Protein AF-X1TKA9-F1 (afdb_monomer)

Secondary structure (DSSP, 8-state):
---HHHHHHHHHHHS-TTS--EEE-SSSS-HHHHHHHHHHHHTT---EEEE---GGGT---HHHHHHHHHHHHHTT-TT-EEEEESS--HHHHHHHHHTT---SEEE--HHHHTPPPP-----------

Radius of gyration: 19.84 Å; Cα contacts (8 Å, |Δi|>4): 175; chains: 1; bounding box: 39×43×71 Å

Structure (mmCIF, N/CA/C/O backbone):
data_AF-X1TKA9-F1
#
_entry.id   AF-X1TKA9-F1
#
loop_
_atom_site.group_PDB
_atom_site.id
_atom_site.type_symbol
_atom_site.label_atom_id
_atom_site.label_alt_id
_atom_site.label_comp_id
_atom_site.label_asym_id
_atom_site.label_entity_id
_atom_site.label_seq_id
_atom_site.pdbx_PDB_ins_code
_atom_site.Cartn_x
_atom_site.Cartn_y
_atom_site.Cartn_z
_atom_site.occupancy
_atom_site.B_iso_or_equiv
_atom_site.auth_seq_id
_atom_site.auth_comp_id
_atom_site.auth_asym_id
_atom_site.auth_atom_id
_atom_site.pdbx_PDB_model_num
ATOM 1 N N . MET A 1 1 ? -10.341 21.347 7.883 1.00 65.94 1 MET A N 1
ATOM 2 C CA . MET A 1 1 ? -8.952 20.931 7.596 1.00 65.94 1 MET A CA 1
ATOM 3 C C . MET A 1 1 ? -8.966 19.803 6.572 1.00 65.94 1 MET A C 1
ATOM 5 O O . MET A 1 1 ? -10.005 19.159 6.428 1.00 65.94 1 MET A O 1
ATOM 9 N N . ALA A 1 2 ? -7.894 19.650 5.793 1.00 83.56 2 ALA A N 1
ATOM 10 C CA . ALA A 1 2 ? -7.721 18.510 4.892 1.00 83.56 2 ALA A CA 1
ATOM 11 C C . ALA A 1 2 ? -7.373 17.258 5.714 1.00 83.56 2 ALA A C 1
ATOM 13 O O . ALA A 1 2 ? -6.767 17.386 6.773 1.00 83.56 2 ALA A O 1
ATOM 14 N N . SER A 1 3 ? -7.808 16.085 5.257 1.00 94.62 3 SER A N 1
ATOM 15 C CA . SER A 1 3 ? -7.440 14.792 5.841 1.00 94.62 3 SER A CA 1
ATOM 16 C C . SER A 1 3 ? -7.618 13.691 4.804 1.00 94.62 3 SER A C 1
ATOM 18 O O . SER A 1 3 ? -8.462 13.821 3.905 1.00 94.62 3 SER A O 1
ATOM 20 N N . THR A 1 4 ? -6.885 12.592 4.962 1.00 96.88 4 THR A N 1
ATOM 21 C CA . THR A 1 4 ? -7.034 11.409 4.109 1.00 96.88 4 THR A CA 1
ATOM 22 C C . THR A 1 4 ? -8.458 10.864 4.170 1.00 96.88 4 THR A C 1
ATOM 24 O O . THR A 1 4 ? -9.070 10.653 3.129 1.00 96.88 4 THR A O 1
ATOM 27 N N . ALA A 1 5 ? -9.078 10.799 5.355 1.00 97.19 5 ALA A N 1
ATOM 28 C CA . ALA A 1 5 ? -10.477 10.378 5.491 1.00 97.19 5 ALA A CA 1
ATOM 29 C C . ALA A 1 5 ? -11.446 11.232 4.652 1.00 97.19 5 ALA A C 1
ATOM 31 O O . ALA A 1 5 ? -12.338 10.702 3.988 1.00 97.19 5 ALA A O 1
ATOM 32 N N . LYS A 1 6 ? -11.262 12.560 4.625 1.00 97.12 6 LYS A N 1
ATOM 33 C CA . LYS A 1 6 ? -12.093 13.447 3.800 1.00 97.12 6 LYS A CA 1
ATOM 34 C C . LYS A 1 6 ? -11.852 13.219 2.306 1.00 97.12 6 LYS A C 1
ATOM 36 O O . LYS A 1 6 ? -12.812 13.259 1.532 1.00 97.12 6 LYS A O 1
ATOM 41 N N . ALA A 1 7 ? -10.604 12.983 1.900 1.00 97.75 7 ALA A N 1
ATOM 42 C CA . ALA A 1 7 ? -10.262 12.661 0.517 1.00 97.75 7 ALA A CA 1
ATOM 43 C C . ALA A 1 7 ? -10.906 11.334 0.083 1.00 97.75 7 ALA A C 1
ATOM 45 O O . ALA A 1 7 ? -11.603 11.302 -0.931 1.00 97.75 7 ALA A O 1
ATOM 46 N N . THR A 1 8 ? -10.786 10.278 0.892 1.00 98.00 8 THR A N 1
ATOM 47 C CA . THR A 1 8 ? -11.382 8.961 0.619 1.00 98.00 8 THR A CA 1
ATOM 48 C C . THR A 1 8 ? -12.910 9.018 0.570 1.00 98.00 8 THR A C 1
ATOM 50 O O . THR A 1 8 ? -13.505 8.481 -0.360 1.00 98.00 8 THR A O 1
ATOM 53 N N . LEU A 1 9 ? -13.567 9.734 1.493 1.00 98.06 9 LEU A N 1
ATOM 54 C CA . LEU A 1 9 ? -15.026 9.933 1.459 1.00 98.06 9 LEU A CA 1
ATOM 55 C C . LEU A 1 9 ? -15.487 10.715 0.222 1.00 98.06 9 LEU A C 1
ATOM 57 O O . LEU A 1 9 ? -16.579 10.488 -0.298 1.00 98.06 9 LEU A O 1
ATOM 61 N N . THR A 1 10 ? -14.670 11.657 -0.249 1.00 97.94 10 THR A N 1
ATOM 62 C CA . THR A 1 10 ? -14.961 12.400 -1.480 1.00 97.94 10 THR A CA 1
ATOM 63 C C . THR A 1 10 ? -14.823 11.489 -2.698 1.00 97.94 10 THR A C 1
ATOM 65 O O . THR A 1 10 ? -15.704 11.492 -3.554 1.00 97.94 10 THR A O 1
ATOM 68 N N . PHE A 1 11 ? -13.781 10.655 -2.747 1.00 98.12 11 PHE A N 1
ATOM 69 C CA . PHE A 1 11 ? -13.623 9.630 -3.781 1.00 98.12 11 PHE A CA 1
ATOM 70 C C . PHE A 1 11 ? -14.807 8.648 -3.789 1.00 98.12 11 PHE A C 1
ATOM 72 O O . PHE A 1 11 ? -15.383 8.401 -4.847 1.00 98.12 11 PHE A O 1
ATOM 79 N N . ASP A 1 12 ? -15.242 8.170 -2.615 1.00 98.06 12 ASP A N 1
ATOM 80 C CA . ASP A 1 12 ? -16.396 7.268 -2.482 1.00 98.06 12 ASP A CA 1
ATOM 81 C C . ASP A 1 12 ? -17.679 7.851 -3.080 1.00 98.06 12 ASP A C 1
ATOM 83 O O . ASP A 1 12 ? -18.452 7.129 -3.703 1.00 98.06 12 ASP A O 1
ATOM 87 N N . ARG A 1 13 ? -17.892 9.161 -2.917 1.00 97.75 13 ARG A N 1
ATOM 88 C CA . ARG A 1 13 ? -19.078 9.859 -3.425 1.00 97.75 13 ARG A CA 1
ATOM 89 C C . ARG A 1 13 ? -19.130 9.924 -4.951 1.00 97.75 13 ARG A C 1
ATOM 91 O O . ARG A 1 13 ? -20.223 9.971 -5.508 1.00 97.75 13 ARG A O 1
ATOM 98 N N . HIS A 1 14 ? -17.976 10.013 -5.607 1.00 97.94 14 HIS A N 1
ATOM 99 C CA . HIS A 1 14 ? -17.900 10.328 -7.035 1.00 97.94 14 HIS A CA 1
ATOM 100 C C . HIS A 1 14 ? -17.601 9.121 -7.922 1.00 97.94 14 HIS A C 1
ATOM 102 O O . HIS A 1 14 ? -17.924 9.158 -9.107 1.00 97.94 14 HIS A O 1
ATOM 108 N N . MET A 1 15 ? -17.002 8.064 -7.378 1.00 97.88 15 MET A N 1
ATOM 109 C CA . MET A 1 15 ? -16.601 6.906 -8.172 1.00 97.88 15 MET A CA 1
ATOM 110 C C . MET A 1 15 ? -17.689 5.826 -8.219 1.00 97.88 15 MET A C 1
ATOM 112 O O . MET A 1 15 ? -18.360 5.602 -7.208 1.00 97.88 15 MET A O 1
ATOM 116 N N . PRO A 1 16 ? -17.832 5.091 -9.339 1.00 97.75 16 PRO A N 1
ATOM 117 C CA . PRO A 1 16 ? -18.715 3.925 -9.425 1.00 97.75 16 PRO A CA 1
ATOM 118 C C . PRO A 1 16 ? -18.405 2.894 -8.336 1.00 97.75 16 PRO A C 1
ATOM 120 O O . PRO A 1 16 ? -17.246 2.761 -7.939 1.00 97.75 16 PRO A O 1
ATOM 123 N N . SER A 1 17 ? -19.408 2.177 -7.826 1.00 94.44 17 SER A N 1
ATOM 124 C CA . SER A 1 17 ? -19.242 1.259 -6.688 1.00 94.44 17 SER A CA 1
ATOM 125 C C . SER A 1 17 ? -18.360 0.047 -7.000 1.00 94.44 17 SER A C 1
ATOM 127 O O . SER A 1 17 ? -17.793 -0.528 -6.073 1.00 94.44 17 SER A O 1
ATOM 129 N N . GLU A 1 18 ? -18.193 -0.316 -8.275 1.00 96.88 18 GLU A N 1
ATOM 130 C CA . GLU A 1 18 ? -17.282 -1.380 -8.704 1.00 96.88 18 GLU A CA 1
ATOM 131 C C . GLU A 1 18 ? -15.797 -1.028 -8.532 1.00 96.88 18 GLU A C 1
ATOM 133 O O . GLU A 1 18 ? -14.954 -1.925 -8.491 1.00 96.88 18 GLU A O 1
ATOM 138 N N . VAL A 1 19 ? -15.455 0.260 -8.408 1.00 98.00 19 VAL A N 1
ATOM 139 C CA . VAL A 1 19 ? -14.067 0.692 -8.214 1.00 98.00 19 VAL A CA 1
ATOM 140 C C . VAL A 1 19 ? -13.666 0.500 -6.746 1.00 98.00 19 VAL A C 1
ATOM 142 O O . VAL A 1 19 ? -14.306 1.079 -5.862 1.00 98.00 19 VAL A O 1
ATOM 145 N N . PRO A 1 20 ? -12.593 -0.245 -6.434 1.00 97.62 20 PRO A N 1
ATOM 146 C CA . PRO A 1 20 ? -12.139 -0.401 -5.056 1.00 97.62 20 PRO A CA 1
ATOM 147 C C . PRO A 1 20 ? -11.740 0.938 -4.420 1.00 97.62 20 PRO A C 1
ATOM 149 O O . PRO A 1 20 ? -11.000 1.730 -5.003 1.00 97.62 20 PRO A O 1
ATOM 152 N N . ARG A 1 21 ? -12.197 1.187 -3.193 1.00 98.44 21 ARG A N 1
ATOM 153 C CA . ARG A 1 21 ? -11.725 2.266 -2.321 1.00 98.44 21 ARG A CA 1
ATOM 154 C C . ARG A 1 21 ? -10.475 1.766 -1.610 1.00 98.44 21 ARG A C 1
ATOM 156 O O . ARG A 1 21 ? -10.552 1.055 -0.608 1.00 98.44 21 ARG A O 1
ATOM 163 N N . ILE A 1 22 ? -9.328 2.150 -2.158 1.00 98.50 22 ILE A N 1
ATOM 164 C CA . ILE A 1 22 ? -8.018 1.975 -1.535 1.00 98.50 22 ILE A CA 1
ATOM 165 C C . ILE A 1 22 ? -7.506 3.366 -1.165 1.00 98.50 22 ILE A C 1
ATOM 167 O O . ILE A 1 22 ? -7.370 4.223 -2.037 1.00 98.50 22 ILE A O 1
ATOM 171 N N . ALA A 1 23 ? -7.270 3.612 0.120 1.00 98.44 23 ALA A N 1
ATOM 172 C CA . ALA A 1 23 ? -6.824 4.917 0.606 1.00 98.44 23 ALA A CA 1
ATOM 173 C C . ALA A 1 23 ? -5.296 4.994 0.678 1.00 98.44 23 ALA A C 1
ATOM 175 O O . ALA A 1 23 ? -4.676 4.066 1.178 1.00 98.44 23 ALA A O 1
ATOM 176 N N . LEU A 1 24 ? -4.696 6.093 0.220 1.00 98.25 24 LEU A N 1
ATOM 177 C CA . LEU A 1 24 ? -3.273 6.388 0.423 1.00 98.25 24 LEU A CA 1
ATOM 178 C C . LEU A 1 24 ? -3.101 7.025 1.809 1.00 98.25 24 LEU A C 1
ATOM 180 O O . LEU A 1 24 ? -3.724 8.056 2.048 1.00 98.25 24 LEU A O 1
ATOM 184 N N . VAL A 1 25 ? -2.346 6.399 2.715 1.00 98.19 25 VAL A N 1
ATOM 185 C CA . VAL A 1 25 ? -2.391 6.710 4.165 1.00 98.19 25 VAL A CA 1
ATOM 186 C C . VAL A 1 25 ? -1.089 7.273 4.747 1.00 98.19 25 VAL A C 1
ATOM 188 O O . VAL A 1 25 ? -0.917 7.301 5.958 1.00 98.19 25 VAL A O 1
ATOM 191 N N . ASP A 1 26 ? -0.161 7.705 3.901 1.00 96.44 26 ASP A N 1
ATOM 192 C CA . ASP A 1 26 ? 1.142 8.266 4.279 1.00 96.44 26 ASP A CA 1
ATOM 193 C C . ASP A 1 26 ? 1.243 9.783 4.014 1.00 96.44 26 ASP A C 1
ATOM 195 O O . ASP A 1 26 ? 2.339 10.331 3.898 1.00 96.44 26 ASP A O 1
ATOM 199 N N . THR A 1 27 ? 0.105 10.485 3.889 1.00 94.88 27 THR A N 1
ATOM 200 C CA . THR A 1 27 ? 0.087 11.885 3.415 1.00 94.88 27 THR A CA 1
ATOM 201 C C . THR A 1 27 ? 0.284 12.913 4.529 1.00 94.88 27 THR A C 1
ATOM 203 O O . THR A 1 27 ? 1.092 13.831 4.377 1.00 94.88 27 THR A O 1
ATOM 206 N N . PHE A 1 28 ? -0.495 12.830 5.612 1.00 93.25 28 PHE A N 1
ATOM 207 C CA . PHE A 1 28 ? -0.525 13.879 6.644 1.00 93.25 28 PHE A CA 1
ATOM 208 C C . PHE A 1 28 ? -0.021 13.411 8.001 1.00 93.25 28 PHE A C 1
ATOM 210 O O . PHE A 1 28 ? 0.680 14.156 8.687 1.00 93.25 28 PHE A O 1
ATOM 217 N N . GLU A 1 29 ? -0.416 12.209 8.401 1.00 90.88 29 GLU A N 1
ATOM 218 C CA . GLU A 1 29 ? -0.093 11.638 9.700 1.00 90.88 29 GLU A CA 1
ATOM 219 C C . GLU A 1 29 ? 0.704 10.342 9.548 1.00 90.88 29 GLU A C 1
ATOM 221 O O . GLU A 1 29 ? 1.066 9.922 8.452 1.00 90.88 29 GLU A O 1
ATOM 226 N N . ASP A 1 30 ? 0.997 9.731 10.691 1.00 95.62 30 ASP A N 1
ATOM 227 C CA . ASP A 1 30 ? 1.515 8.377 10.753 1.00 95.62 30 ASP A CA 1
ATOM 228 C C . ASP A 1 30 ? 0.523 7.374 10.140 1.00 95.62 30 ASP A C 1
ATOM 230 O O . ASP A 1 30 ? -0.686 7.417 10.400 1.00 95.62 30 ASP A O 1
ATOM 234 N N . GLU A 1 31 ? 1.065 6.450 9.355 1.00 98.25 31 GLU A N 1
ATOM 235 C CA . GLU A 1 31 ? 0.335 5.498 8.531 1.00 98.25 31 GLU A CA 1
ATOM 236 C C . GLU A 1 31 ? -0.622 4.610 9.335 1.00 98.25 31 GLU A C 1
ATOM 238 O O . GLU A 1 31 ? -1.702 4.260 8.850 1.00 98.25 31 GLU A O 1
ATOM 243 N N . VAL A 1 32 ? -0.276 4.268 10.579 1.00 98.25 32 VAL A N 1
ATOM 244 C CA . VAL A 1 32 ? -1.117 3.448 11.460 1.00 98.25 32 VAL A CA 1
ATOM 245 C C . VAL A 1 32 ? -2.360 4.227 11.875 1.00 98.25 32 VAL A C 1
ATOM 247 O O . VAL A 1 32 ? -3.491 3.744 11.743 1.00 98.25 32 VAL A O 1
ATOM 250 N N . ARG A 1 33 ? -2.164 5.464 12.346 1.00 97.81 33 ARG A N 1
ATOM 251 C CA . ARG A 1 33 ? -3.264 6.338 12.779 1.00 97.81 33 ARG A CA 1
ATOM 252 C C . ARG A 1 33 ? -4.183 6.675 11.619 1.00 97.81 33 ARG A C 1
ATOM 254 O O . ARG A 1 33 ? -5.406 6.601 11.761 1.00 97.81 33 ARG A O 1
ATOM 261 N N . GLU A 1 34 ? -3.596 7.002 10.475 1.00 97.44 34 GLU A N 1
ATOM 262 C CA . GLU A 1 34 ? -4.340 7.376 9.283 1.00 97.44 34 GLU A CA 1
ATOM 263 C C . GLU A 1 34 ? -5.139 6.183 8.729 1.00 97.44 34 GLU A C 1
ATOM 265 O O . GLU A 1 34 ? -6.323 6.337 8.416 1.00 97.44 34 GLU A O 1
ATOM 270 N N . SER A 1 35 ? -4.569 4.971 8.738 1.00 98.50 35 SER A N 1
ATOM 271 C CA . SER A 1 35 ? -5.275 3.735 8.361 1.00 98.50 35 SER A CA 1
ATOM 272 C C . SER A 1 35 ? -6.535 3.498 9.195 1.00 98.50 35 SER A C 1
ATOM 274 O O . SER A 1 35 ? -7.620 3.297 8.642 1.00 98.50 35 SER A O 1
ATOM 276 N N . VAL A 1 36 ? -6.423 3.568 10.526 1.00 98.38 36 VAL A N 1
ATOM 277 C CA . VAL A 1 36 ? -7.566 3.361 11.432 1.00 98.38 36 VAL A CA 1
ATOM 278 C C . VAL A 1 36 ? -8.605 4.471 11.274 1.00 98.38 36 VAL A C 1
ATOM 280 O O . VAL A 1 36 ? -9.808 4.197 11.231 1.00 98.38 36 VAL A O 1
ATOM 283 N N . ALA A 1 37 ? -8.169 5.729 11.164 1.00 98.06 37 ALA A N 1
ATOM 284 C CA . ALA A 1 37 ? -9.067 6.867 11.001 1.00 98.06 37 ALA A CA 1
ATOM 285 C C . ALA A 1 37 ? -9.896 6.761 9.712 1.00 98.06 37 ALA A C 1
ATOM 287 O O . ALA A 1 37 ? -11.109 6.995 9.728 1.00 98.06 37 ALA A O 1
ATOM 288 N N . VAL A 1 38 ? -9.264 6.369 8.603 1.00 98.25 38 VAL A N 1
ATOM 289 C CA . VAL A 1 38 ? -9.944 6.185 7.317 1.00 98.25 38 VAL A CA 1
ATOM 290 C C . VAL A 1 38 ? -10.883 4.981 7.359 1.00 98.25 38 VAL A C 1
ATOM 292 O O . VAL A 1 38 ? -12.025 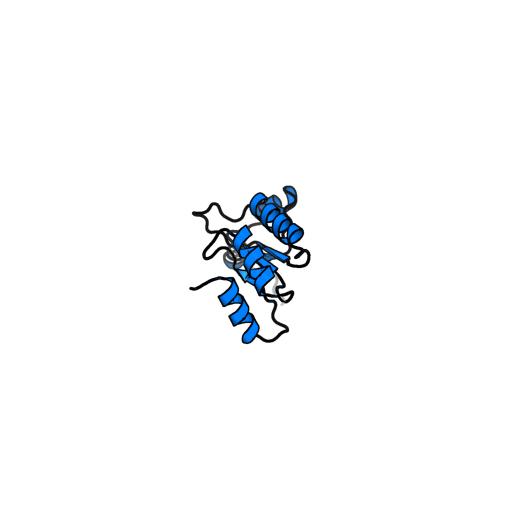5.096 6.913 1.00 98.25 38 VAL A O 1
ATOM 295 N N . ALA A 1 39 ? -10.463 3.857 7.948 1.00 98.38 39 ALA A N 1
ATOM 296 C CA . ALA A 1 39 ? -11.315 2.677 8.102 1.00 98.38 39 ALA A CA 1
ATOM 297 C C . ALA A 1 39 ? -12.599 2.991 8.892 1.00 98.38 39 ALA A C 1
ATOM 299 O O . ALA A 1 39 ? -13.702 2.673 8.435 1.00 98.38 39 ALA A O 1
ATOM 300 N N . LYS A 1 40 ? -12.479 3.723 10.010 1.00 98.19 40 LYS A N 1
ATOM 301 C CA . LYS A 1 40 ? -13.623 4.215 10.799 1.00 98.19 40 LYS A CA 1
ATOM 302 C C . LYS A 1 40 ? -14.535 5.131 9.982 1.00 98.19 40 LYS A C 1
ATOM 304 O O . LYS A 1 40 ? -15.755 4.966 10.005 1.00 98.19 40 LYS A O 1
ATOM 309 N N . ALA A 1 41 ? -13.963 6.076 9.238 1.00 97.88 41 ALA A N 1
ATOM 310 C CA . ALA A 1 41 ? -14.731 7.029 8.439 1.00 97.88 41 ALA A CA 1
ATOM 311 C C . ALA A 1 41 ? -15.523 6.360 7.302 1.00 97.88 41 ALA A C 1
ATOM 313 O O . ALA A 1 41 ? -16.629 6.794 6.987 1.00 97.88 41 ALA A O 1
ATOM 314 N N . MET A 1 42 ? -14.974 5.302 6.703 1.00 98.06 42 MET A N 1
ATOM 315 C CA . MET A 1 42 ? -15.558 4.623 5.544 1.00 98.06 42 MET A CA 1
ATOM 316 C C . MET A 1 42 ? -16.650 3.602 5.888 1.00 98.06 42 MET A C 1
ATOM 318 O O . MET A 1 42 ? -17.296 3.098 4.972 1.00 98.06 42 MET A O 1
ATOM 322 N N . GLN A 1 43 ? -16.882 3.303 7.173 1.00 94.69 43 GLN A N 1
ATOM 323 C CA . GLN A 1 43 ? -18.019 2.497 7.656 1.00 94.69 43 GLN A CA 1
ATOM 324 C C . GLN A 1 43 ? -18.215 1.177 6.882 1.00 94.69 43 GLN A C 1
ATOM 326 O O . GLN A 1 43 ? -19.311 0.860 6.425 1.00 94.69 43 GLN A O 1
ATOM 331 N N . GLY A 1 44 ? -17.128 0.422 6.690 1.00 94.75 44 GLY A N 1
ATOM 332 C CA . GLY A 1 44 ? -17.147 -0.879 6.007 1.00 94.75 44 GLY A CA 1
ATOM 333 C C . GLY A 1 44 ? -17.066 -0.826 4.477 1.00 94.75 44 GLY A C 1
ATOM 334 O O . GLY A 1 44 ? -17.006 -1.869 3.838 1.00 94.75 44 GLY A O 1
ATOM 335 N N . LYS A 1 45 ? -17.016 0.365 3.869 1.00 97.12 45 LYS A N 1
ATOM 336 C CA . LYS A 1 45 ? -16.820 0.519 2.416 1.00 97.12 45 LYS A CA 1
ATOM 337 C C . LYS A 1 45 ? -15.357 0.508 1.972 1.00 97.12 45 LYS A C 1
ATOM 339 O O . LYS A 1 45 ? -15.102 0.523 0.774 1.00 97.12 45 LYS A O 1
ATOM 344 N N . LEU A 1 46 ? -14.404 0.576 2.903 1.00 98.50 46 LEU A N 1
ATOM 345 C CA . LEU A 1 46 ? -12.978 0.607 2.578 1.00 98.50 46 LEU A CA 1
ATOM 346 C C . LEU A 1 46 ? -12.493 -0.803 2.234 1.00 98.50 46 LEU A C 1
ATOM 348 O O . LEU A 1 46 ? -12.556 -1.687 3.082 1.00 98.50 46 LEU A O 1
ATOM 352 N N . GLN A 1 47 ? -11.970 -1.000 1.024 1.00 98.62 47 GLN A N 1
ATOM 353 C CA . GLN A 1 47 ? -11.383 -2.281 0.624 1.00 98.62 47 GLN A CA 1
ATOM 354 C C . GLN A 1 47 ? -9.912 -2.409 1.023 1.00 98.62 47 GLN A C 1
ATOM 356 O O . GLN A 1 47 ? -9.433 -3.528 1.187 1.00 98.62 47 GLN A O 1
ATOM 361 N N . GLY A 1 48 ? -9.179 -1.303 1.164 1.00 98.69 48 GLY A N 1
ATOM 362 C CA . GLY A 1 48 ? -7.785 -1.370 1.588 1.00 98.69 48 GLY A CA 1
ATOM 363 C C . GLY A 1 48 ? -7.122 -0.030 1.877 1.00 98.69 48 GLY A C 1
ATOM 364 O O . GLY A 1 48 ? -7.667 1.036 1.594 1.00 98.69 48 GLY A O 1
ATOM 365 N N . VAL A 1 49 ? -5.911 -0.105 2.412 1.00 98.81 49 VAL A N 1
ATOM 366 C CA . VAL A 1 49 ? -4.990 1.019 2.604 1.00 98.81 49 VAL A CA 1
ATOM 367 C C . VAL A 1 49 ? -3.722 0.777 1.792 1.00 98.81 49 VAL A C 1
ATOM 369 O O . VAL A 1 49 ? -3.290 -0.363 1.639 1.00 98.81 49 VAL A O 1
ATOM 372 N N . ARG A 1 50 ? -3.133 1.838 1.246 1.00 98.81 50 ARG A N 1
ATOM 373 C CA . ARG A 1 50 ? -1.875 1.820 0.505 1.00 98.81 50 ARG A CA 1
ATOM 374 C C . ARG A 1 50 ? -0.816 2.575 1.290 1.00 98.81 50 ARG A C 1
ATOM 376 O O . ARG A 1 50 ? -0.981 3.762 1.555 1.00 98.81 50 ARG A O 1
ATOM 383 N N . LEU A 1 51 ? 0.257 1.863 1.607 1.00 98.69 51 LEU A N 1
ATOM 384 C CA . LEU A 1 51 ? 1.468 2.390 2.217 1.00 98.69 51 LEU A CA 1
ATOM 385 C C . LEU A 1 51 ? 2.455 2.728 1.097 1.00 98.69 51 LEU A C 1
ATOM 387 O O . LEU A 1 51 ? 2.873 1.829 0.361 1.00 98.69 51 LEU A O 1
ATOM 391 N N . ASP A 1 52 ? 2.815 4.005 0.973 1.00 97.62 52 ASP A N 1
ATOM 392 C CA . ASP A 1 52 ? 3.802 4.497 0.001 1.00 97.62 52 ASP A CA 1
ATOM 393 C C . ASP A 1 52 ? 4.887 5.367 0.653 1.00 97.62 52 ASP A C 1
ATOM 395 O O . ASP A 1 52 ? 5.448 6.261 0.021 1.00 97.62 52 ASP A O 1
ATOM 399 N N . THR A 1 53 ? 5.194 5.067 1.923 1.00 96.62 53 THR A N 1
ATOM 400 C CA . THR A 1 53 ? 6.072 5.856 2.791 1.00 96.62 53 THR A CA 1
ATOM 401 C C . THR A 1 53 ? 7.331 6.322 2.047 1.00 96.62 53 THR A C 1
ATOM 403 O O . THR A 1 53 ? 8.084 5.487 1.524 1.00 96.62 53 THR A O 1
ATOM 406 N N . PRO A 1 54 ? 7.611 7.635 2.018 1.00 95.00 54 PRO A N 1
ATOM 407 C CA . PRO A 1 54 ? 8.734 8.176 1.267 1.00 95.00 54 PRO A CA 1
ATOM 408 C C . PRO A 1 54 ? 10.082 7.723 1.847 1.00 95.00 54 PRO A C 1
ATOM 410 O O . PRO A 1 54 ? 10.204 7.365 3.024 1.00 95.00 54 PRO A O 1
ATOM 413 N N . SER A 1 55 ? 11.134 7.741 1.023 1.00 94.31 55 SER A N 1
ATOM 414 C CA . SER A 1 55 ? 12.471 7.285 1.430 1.00 94.31 55 SER A CA 1
ATOM 415 C C . SER A 1 55 ? 13.051 8.067 2.600 1.00 94.31 55 SER A C 1
ATOM 417 O O . SER A 1 55 ? 13.724 7.486 3.447 1.00 94.31 55 SER A O 1
ATOM 419 N N . GLU A 1 56 ? 12.746 9.357 2.684 1.00 95.50 56 GLU A N 1
ATOM 420 C CA . GLU A 1 56 ? 13.175 10.268 3.746 1.00 95.50 56 GLU A CA 1
ATOM 421 C C . GLU A 1 56 ? 12.546 9.897 5.099 1.00 95.50 56 GLU A C 1
ATOM 423 O O . GLU A 1 56 ? 13.074 10.271 6.144 1.00 95.50 56 GLU A O 1
ATOM 428 N N . ARG A 1 57 ? 11.445 9.128 5.084 1.00 95.06 57 ARG A N 1
ATOM 429 C CA . ARG A 1 57 ? 10.786 8.556 6.268 1.00 95.06 57 ARG A CA 1
ATOM 430 C C . ARG A 1 57 ? 11.102 7.072 6.492 1.00 95.06 57 ARG A C 1
ATOM 432 O O . ARG A 1 57 ? 10.528 6.465 7.386 1.00 95.06 57 ARG A O 1
ATOM 439 N N . GLY A 1 58 ? 12.028 6.492 5.726 1.00 94.19 58 GLY A N 1
ATOM 440 C CA . GLY A 1 58 ? 12.500 5.117 5.933 1.00 94.19 58 GLY A CA 1
ATOM 441 C C . GLY A 1 58 ? 11.843 4.051 5.054 1.00 94.19 58 GLY A C 1
ATOM 442 O O . GLY A 1 58 ? 12.198 2.881 5.184 1.00 94.19 58 GLY A O 1
ATOM 443 N N . ARG A 1 59 ? 10.981 4.444 4.102 1.00 95.81 59 ARG A N 1
ATOM 444 C CA . ARG A 1 59 ? 10.205 3.534 3.236 1.00 95.81 59 ARG A CA 1
ATOM 445 C C . ARG A 1 59 ? 9.220 2.659 4.018 1.00 95.81 59 ARG A C 1
ATOM 447 O O . ARG A 1 59 ? 9.223 2.607 5.241 1.00 95.81 59 ARG A O 1
ATOM 454 N N . VAL A 1 60 ? 8.380 1.924 3.292 1.00 98.12 60 VAL A N 1
ATOM 455 C CA . VAL A 1 60 ? 7.526 0.891 3.897 1.00 98.12 60 VAL A CA 1
ATOM 456 C C . VAL A 1 60 ? 8.409 -0.253 4.414 1.00 98.12 60 VAL A C 1
ATOM 458 O O . VAL A 1 60 ? 9.246 -0.766 3.660 1.00 98.12 60 VAL A O 1
ATOM 461 N N . THR A 1 61 ? 8.223 -0.666 5.666 1.00 98.25 61 THR A N 1
ATOM 462 C CA . THR A 1 61 ? 8.953 -1.773 6.313 1.00 98.25 61 THR A CA 1
ATOM 463 C C . THR A 1 61 ? 8.005 -2.912 6.692 1.00 98.25 61 THR A C 1
ATOM 465 O O . THR A 1 61 ? 6.790 -2.716 6.765 1.00 98.25 61 THR A O 1
ATOM 468 N N . ALA A 1 62 ? 8.539 -4.116 6.929 1.00 98.62 62 ALA A N 1
ATOM 469 C CA . ALA A 1 62 ? 7.729 -5.252 7.373 1.00 98.62 62 ALA A CA 1
ATOM 470 C C . ALA A 1 62 ? 7.047 -4.973 8.723 1.00 98.62 62 ALA A C 1
ATOM 472 O O . ALA A 1 62 ? 5.881 -5.320 8.905 1.00 98.62 62 ALA A O 1
ATOM 473 N N . ASP A 1 63 ? 7.747 -4.299 9.636 1.00 98.62 63 ASP A N 1
ATOM 474 C CA . ASP A 1 63 ? 7.213 -3.936 10.950 1.00 98.62 63 ASP A CA 1
ATOM 475 C C . ASP A 1 63 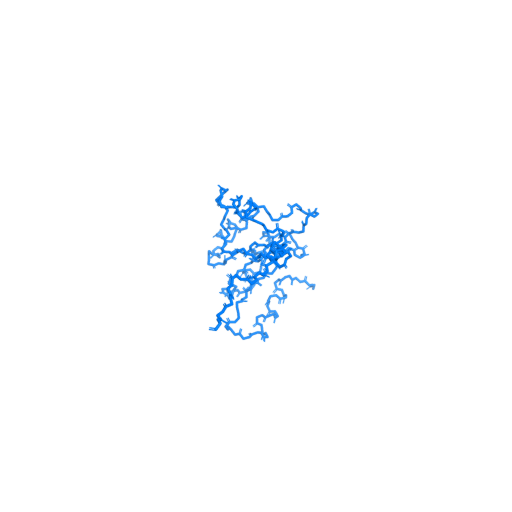? 6.073 -2.925 10.844 1.00 98.62 63 ASP A C 1
ATOM 477 O O . ASP A 1 63 ? 5.046 -3.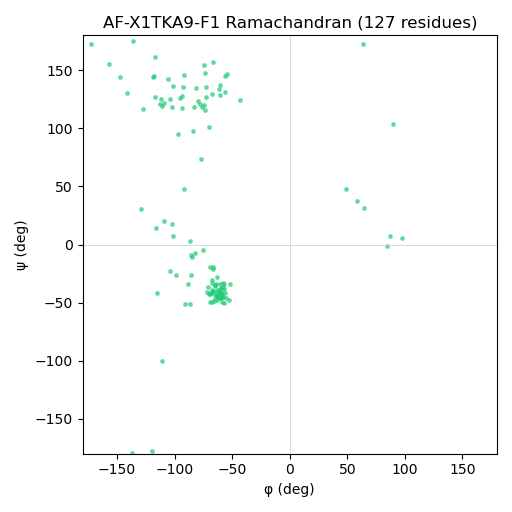117 11.489 1.00 98.62 63 ASP A O 1
ATOM 481 N N . LEU A 1 64 ? 6.188 -1.926 9.960 1.00 98.69 64 LEU A N 1
ATOM 482 C CA . LEU A 1 64 ? 5.100 -0.980 9.709 1.00 98.69 64 LEU A CA 1
ATOM 483 C C . LEU A 1 64 ? 3.844 -1.698 9.199 1.00 98.69 64 LEU A C 1
ATOM 485 O O . LEU A 1 64 ? 2.741 -1.442 9.673 1.00 98.69 64 LEU A O 1
ATOM 489 N N . VAL A 1 65 ? 4.001 -2.633 8.258 1.00 98.81 65 VAL A N 1
ATOM 490 C CA . VAL A 1 65 ? 2.879 -3.434 7.740 1.00 98.81 65 VAL A CA 1
ATOM 491 C C . VAL A 1 65 ? 2.228 -4.253 8.860 1.00 98.81 65 VAL A C 1
ATOM 493 O O . VAL A 1 65 ? 1.000 -4.274 8.974 1.00 98.81 65 VAL A O 1
ATOM 496 N N . LYS A 1 66 ? 3.031 -4.918 9.701 1.00 98.88 66 LYS A N 1
ATOM 497 C CA . LYS A 1 66 ? 2.537 -5.698 10.849 1.00 98.88 66 LYS A CA 1
ATOM 498 C C . LYS A 1 66 ? 1.810 -4.811 11.859 1.00 98.88 66 LYS A C 1
ATOM 500 O O . LYS A 1 66 ? 0.764 -5.209 12.365 1.00 98.88 66 LYS A O 1
ATOM 505 N N . GLU A 1 67 ? 2.327 -3.616 12.127 1.00 98.81 67 GLU A N 1
ATOM 506 C CA . GLU A 1 67 ? 1.715 -2.658 13.046 1.00 98.81 67 GLU A CA 1
ATOM 507 C C . GLU A 1 67 ? 0.372 -2.146 12.511 1.00 98.81 67 GLU A C 1
ATOM 509 O O . GLU A 1 67 ? -0.635 -2.218 13.217 1.00 98.81 67 GLU A O 1
ATOM 514 N N . VAL A 1 68 ? 0.318 -1.722 11.243 1.00 98.81 68 VAL A N 1
ATOM 515 C CA . VAL A 1 68 ? -0.931 -1.320 10.574 1.00 98.81 68 VAL A CA 1
ATOM 516 C C . VAL A 1 68 ? -1.959 -2.449 10.640 1.00 98.81 68 VAL A C 1
ATOM 518 O O . VAL A 1 68 ? -3.110 -2.211 11.015 1.00 98.81 68 VAL A O 1
ATOM 521 N N . ARG A 1 69 ? -1.552 -3.690 10.338 1.00 98.81 69 ARG A N 1
ATOM 522 C CA . ARG A 1 69 ? -2.435 -4.860 10.432 1.00 98.81 69 ARG A CA 1
ATOM 523 C C . ARG A 1 69 ? -2.972 -5.054 11.845 1.00 98.81 69 ARG A C 1
ATOM 525 O O . ARG A 1 69 ? -4.180 -5.199 12.014 1.00 98.81 69 ARG A O 1
ATOM 532 N N . ALA A 1 70 ? -2.095 -5.038 12.848 1.00 98.81 70 ALA A N 1
ATOM 533 C CA . ALA A 1 70 ? -2.469 -5.257 14.240 1.00 98.81 70 ALA A CA 1
ATOM 534 C C . ALA A 1 70 ? -3.495 -4.222 14.727 1.00 98.81 70 ALA A C 1
ATOM 536 O O . ALA A 1 70 ? -4.470 -4.583 15.385 1.00 98.81 70 ALA A O 1
ATOM 537 N N . TRP A 1 71 ? -3.318 -2.950 14.363 1.00 98.75 71 TRP A N 1
ATOM 538 C CA . TRP A 1 71 ? -4.248 -1.883 14.733 1.00 98.75 71 TRP A CA 1
ATOM 539 C C . TRP A 1 71 ? -5.579 -1.951 13.989 1.00 98.75 71 TRP A C 1
ATOM 541 O O . TRP A 1 71 ? -6.628 -1.759 14.605 1.00 98.75 71 TRP A O 1
ATOM 551 N N . LEU A 1 72 ? -5.566 -2.265 12.691 1.00 98.75 72 LEU A N 1
ATOM 552 C CA . LEU A 1 72 ? -6.801 -2.507 11.947 1.00 98.75 72 LEU A CA 1
ATOM 553 C C . LEU A 1 72 ? -7.576 -3.688 12.547 1.00 98.75 72 LEU A C 1
ATOM 555 O O . LEU A 1 72 ? -8.789 -3.596 12.717 1.00 98.75 72 LEU A O 1
ATOM 559 N N . ASP A 1 73 ? -6.891 -4.767 12.924 1.00 98.69 73 ASP A N 1
ATOM 560 C CA . ASP A 1 73 ? -7.516 -5.954 13.513 1.00 98.69 73 ASP A CA 1
ATOM 561 C C . ASP A 1 73 ? -8.083 -5.690 14.908 1.00 98.69 73 ASP A C 1
ATOM 563 O O . ASP A 1 73 ? -9.193 -6.142 15.209 1.00 98.69 73 ASP A O 1
ATOM 567 N N . LEU A 1 74 ? -7.351 -4.943 15.742 1.00 98.62 74 LEU A N 1
ATOM 568 C CA . LEU A 1 74 ? -7.791 -4.525 17.075 1.00 98.62 74 LEU A CA 1
ATOM 569 C C . LEU A 1 74 ? -9.080 -3.695 17.011 1.00 98.62 74 LEU A C 1
ATOM 571 O O . LEU A 1 74 ? -9.959 -3.841 17.856 1.00 98.62 74 LEU A O 1
ATOM 575 N N . GLU A 1 75 ? -9.203 -2.859 15.984 1.00 98.31 75 GLU A N 1
ATOM 576 C CA . GLU A 1 75 ? -10.363 -2.000 15.736 1.00 98.31 75 GLU A CA 1
ATOM 577 C C . GLU A 1 75 ? -11.475 -2.702 14.928 1.00 98.31 75 GLU A C 1
ATOM 579 O O . GLU A 1 75 ? -12.501 -2.098 14.619 1.00 98.31 75 GLU A O 1
ATOM 584 N N . GLY A 1 76 ? -11.303 -3.990 14.606 1.00 98.31 76 GLY A N 1
ATOM 585 C CA . GLY A 1 76 ? -12.313 -4.825 13.948 1.00 98.31 76 GLY A CA 1
ATOM 586 C C .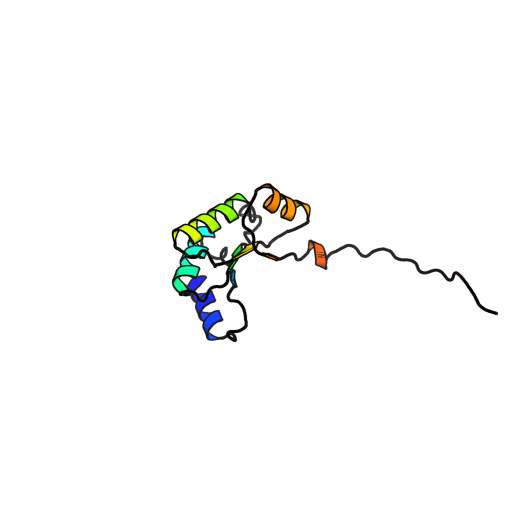 GLY A 1 76 ? -12.324 -4.770 12.416 1.00 98.31 76 GLY A C 1
ATOM 587 O O . GLY A 1 76 ? -13.197 -5.374 11.796 1.00 98.31 76 GLY A O 1
ATOM 588 N N . PHE A 1 77 ? -11.354 -4.113 11.781 1.00 98.50 77 PHE A N 1
ATOM 589 C CA . PHE A 1 77 ? -11.242 -3.935 10.327 1.00 98.50 77 PHE A CA 1
ATOM 590 C C . PHE A 1 77 ? -10.408 -5.031 9.644 1.00 98.50 77 PHE A C 1
ATOM 592 O O . PHE A 1 77 ? -9.523 -4.753 8.831 1.00 98.50 77 PHE A O 1
ATOM 599 N N . LYS A 1 78 ? -10.694 -6.296 9.965 1.00 97.88 78 LYS A N 1
ATOM 600 C CA . LYS A 1 78 ? -9.91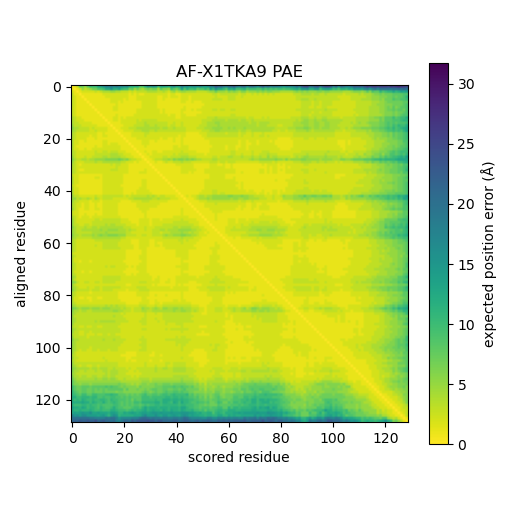6 -7.462 9.503 1.00 97.88 78 LYS A CA 1
ATOM 601 C C . LYS A 1 78 ? -9.928 -7.655 7.984 1.00 97.88 78 LYS A C 1
ATOM 603 O O . LYS A 1 78 ? -8.962 -8.162 7.429 1.00 97.88 78 LYS A O 1
ATOM 608 N N . ASP A 1 79 ? -10.990 -7.206 7.319 1.00 97.69 79 ASP A N 1
ATOM 609 C CA . ASP A 1 79 ? -11.167 -7.363 5.869 1.00 97.69 79 ASP A CA 1
ATOM 610 C C . ASP A 1 79 ? -10.503 -6.247 5.039 1.00 97.69 79 ASP A C 1
ATOM 612 O O . ASP A 1 79 ? -10.450 -6.331 3.811 1.00 97.69 79 ASP A O 1
ATOM 616 N N . VAL A 1 80 ? -10.003 -5.184 5.685 1.00 98.69 80 VAL A N 1
ATOM 617 C CA . VAL A 1 80 ? -9.313 -4.079 4.998 1.00 98.69 80 VAL A CA 1
ATOM 618 C C . VAL A 1 80 ? -7.939 -4.557 4.556 1.00 98.69 80 VAL A C 1
ATOM 620 O O . VAL A 1 80 ? -7.099 -4.837 5.401 1.00 98.69 80 VAL A O 1
ATOM 623 N N . LYS A 1 81 ? -7.682 -4.614 3.251 1.00 98.88 81 LYS A N 1
ATOM 624 C CA . LYS A 1 81 ? -6.406 -5.082 2.689 1.00 98.88 81 LYS A CA 1
ATOM 625 C C . LYS A 1 81 ? -5.273 -4.071 2.854 1.00 98.88 81 LYS A C 1
ATOM 627 O O . LYS A 1 81 ? -5.518 -2.866 2.884 1.00 98.88 81 LYS A O 1
ATOM 632 N N . ILE A 1 82 ? -4.032 -4.543 2.873 1.00 98.94 82 ILE A N 1
ATOM 633 C CA . ILE A 1 82 ? -2.825 -3.714 2.885 1.00 98.94 82 ILE A CA 1
ATOM 634 C C . ILE A 1 82 ? -2.110 -3.822 1.538 1.00 98.94 82 ILE A C 1
ATOM 636 O O . ILE A 1 82 ? -1.705 -4.899 1.098 1.00 98.94 82 ILE A O 1
ATOM 640 N N . VAL A 1 83 ? -1.935 -2.675 0.890 1.00 98.88 83 VAL A N 1
ATOM 641 C CA . VAL A 1 83 ? -1.165 -2.514 -0.342 1.00 98.88 83 VAL A CA 1
ATOM 642 C C . VAL A 1 83 ? 0.175 -1.876 0.003 1.00 98.88 83 VAL A C 1
ATOM 644 O O . VAL A 1 83 ? 0.206 -0.795 0.585 1.00 98.88 83 VAL A O 1
ATOM 647 N N . ALA A 1 84 ? 1.277 -2.509 -0.385 1.00 98.62 84 ALA A N 1
ATOM 648 C CA . ALA A 1 84 ? 2.607 -1.915 -0.292 1.00 98.62 84 ALA A CA 1
ATOM 649 C C . ALA A 1 84 ? 3.052 -1.408 -1.670 1.00 98.62 84 ALA A C 1
ATOM 651 O O . ALA A 1 84 ? 2.899 -2.102 -2.680 1.00 98.62 84 ALA A O 1
ATOM 652 N N . SER A 1 85 ? 3.628 -0.209 -1.714 1.00 97.56 85 SER A N 1
ATOM 653 C CA . SER A 1 85 ? 4.257 0.360 -2.907 1.00 97.56 85 SER A CA 1
ATOM 654 C C . SER A 1 85 ? 5.588 1.041 -2.574 1.00 97.56 85 SER A C 1
ATOM 656 O O . SER A 1 85 ? 6.059 0.999 -1.436 1.00 97.56 85 SER A O 1
ATOM 658 N N . GLY A 1 86 ? 6.236 1.606 -3.596 1.00 94.88 86 GLY A N 1
ATOM 659 C CA . GLY A 1 86 ? 7.453 2.400 -3.431 1.00 94.88 86 GLY A CA 1
ATOM 660 C C . GLY A 1 86 ? 8.738 1.569 -3.495 1.00 94.88 86 GLY A C 1
ATOM 661 O O . GLY A 1 86 ? 9.126 0.892 -2.538 1.00 94.88 86 GLY A O 1
ATOM 662 N N . GLY A 1 87 ? 9.430 1.658 -4.638 1.00 94.31 87 GLY A N 1
ATOM 663 C CA . GLY A 1 87 ? 10.758 1.063 -4.844 1.00 94.31 87 GLY A CA 1
ATOM 664 C C . GLY A 1 87 ? 10.809 -0.450 -4.626 1.00 94.31 87 GLY A C 1
ATOM 665 O O . GLY A 1 87 ? 11.763 -0.933 -4.031 1.00 94.31 87 GLY A O 1
ATOM 666 N N . LEU A 1 88 ? 9.758 -1.171 -5.025 1.00 97.56 88 LEU A N 1
ATOM 667 C CA . LEU A 1 88 ? 9.674 -2.624 -4.896 1.00 97.56 88 LEU A CA 1
ATOM 668 C C . LEU A 1 88 ? 10.423 -3.329 -6.031 1.00 97.56 88 LEU A C 1
ATOM 670 O O . LEU A 1 88 ? 10.233 -2.998 -7.199 1.00 97.56 88 LEU A O 1
ATOM 674 N N . ASP A 1 89 ? 11.199 -4.337 -5.658 1.00 97.56 89 ASP A N 1
ATOM 675 C CA . ASP A 1 89 ? 11.890 -5.307 -6.504 1.00 97.56 89 ASP A CA 1
ATOM 676 C C . ASP A 1 89 ? 11.706 -6.724 -5.895 1.00 97.56 89 ASP A C 1
ATOM 678 O O . ASP A 1 89 ? 11.081 -6.861 -4.831 1.00 97.56 89 ASP A O 1
ATOM 682 N N . PRO A 1 90 ? 12.167 -7.806 -6.549 1.00 98.44 90 PRO A N 1
ATOM 683 C CA . PRO A 1 90 ? 12.011 -9.164 -6.035 1.00 98.44 90 PRO A CA 1
ATOM 684 C C . PRO A 1 90 ? 12.635 -9.379 -4.656 1.00 98.44 90 PRO A C 1
ATOM 686 O O . PRO A 1 90 ? 12.068 -10.110 -3.845 1.00 98.44 90 PRO A O 1
ATOM 689 N N . GLU A 1 91 ? 13.775 -8.754 -4.371 1.00 98.25 91 GLU A N 1
ATOM 690 C CA . GLU A 1 91 ? 14.465 -8.828 -3.085 1.00 98.25 91 GLU A CA 1
ATOM 691 C C . GLU A 1 91 ? 13.623 -8.201 -1.971 1.00 98.25 91 GLU A C 1
ATOM 693 O O . GLU A 1 91 ? 13.427 -8.805 -0.916 1.00 98.25 91 GLU A O 1
ATOM 698 N N . ARG A 1 92 ? 13.058 -7.018 -2.213 1.00 97.44 92 ARG A N 1
ATOM 699 C CA . ARG A 1 92 ? 12.218 -6.302 -1.254 1.00 97.44 92 ARG A CA 1
ATOM 700 C C . ARG A 1 92 ? 10.870 -6.986 -1.058 1.00 97.44 92 ARG A C 1
ATOM 702 O O . ARG A 1 92 ? 10.386 -7.033 0.068 1.00 97.44 92 ARG A O 1
ATOM 709 N N . ILE A 1 93 ? 10.280 -7.564 -2.107 1.00 98.56 93 ILE A N 1
ATOM 710 C CA . ILE A 1 93 ? 9.081 -8.409 -1.979 1.00 98.56 93 ILE A CA 1
ATOM 711 C C . ILE A 1 93 ? 9.395 -9.645 -1.128 1.00 98.56 93 ILE A C 1
ATOM 713 O O . ILE A 1 93 ? 8.632 -9.969 -0.219 1.00 98.56 93 ILE A O 1
ATOM 717 N N . ARG A 1 94 ? 10.535 -10.305 -1.372 1.00 98.62 94 ARG A N 1
ATOM 718 C CA . ARG A 1 94 ? 10.972 -11.457 -0.574 1.00 98.62 94 ARG A CA 1
ATOM 719 C C . ARG A 1 94 ? 11.189 -11.092 0.889 1.00 98.62 94 ARG A C 1
ATOM 721 O O . ARG A 1 94 ? 10.715 -11.824 1.742 1.00 98.62 94 ARG A O 1
ATOM 728 N N . TYR A 1 95 ? 11.781 -9.934 1.170 1.00 98.50 95 TYR A N 1
ATOM 729 C CA . TYR A 1 95 ? 11.901 -9.411 2.531 1.00 98.50 95 TYR A CA 1
ATOM 730 C C . TYR A 1 95 ? 10.547 -9.354 3.261 1.00 98.50 95 TYR A C 1
ATOM 732 O O . TYR A 1 95 ? 10.444 -9.849 4.377 1.00 98.50 95 TYR A O 1
ATOM 740 N N . PHE A 1 96 ? 9.483 -8.828 2.639 1.00 98.75 96 PHE A N 1
ATOM 741 C CA . PHE A 1 96 ? 8.157 -8.814 3.275 1.00 98.75 96 PHE A CA 1
ATOM 742 C C . PHE A 1 96 ? 7.606 -10.224 3.532 1.00 98.75 96 PHE A C 1
ATOM 744 O O . PHE A 1 96 ? 7.003 -10.458 4.578 1.00 98.75 96 PHE A O 1
ATOM 751 N N . ILE A 1 97 ? 7.813 -11.151 2.592 1.00 98.50 97 ILE A N 1
ATOM 752 C CA . ILE A 1 97 ? 7.351 -12.542 2.706 1.00 98.50 97 ILE A CA 1
ATOM 753 C C . ILE A 1 97 ? 8.100 -13.275 3.825 1.00 98.50 97 ILE A C 1
ATOM 755 O O . ILE A 1 97 ? 7.461 -13.885 4.680 1.00 98.50 97 ILE A O 1
ATOM 759 N N . ASP A 1 98 ? 9.430 -13.189 3.840 1.00 98.62 98 ASP A N 1
ATOM 760 C CA . ASP A 1 98 ? 10.297 -13.876 4.803 1.00 98.62 98 ASP A CA 1
ATOM 761 C C . ASP A 1 98 ? 10.072 -13.354 6.229 1.00 98.62 98 ASP A C 1
ATOM 763 O O . ASP A 1 98 ? 10.057 -14.126 7.186 1.00 98.62 98 ASP A O 1
ATOM 767 N N . GLU A 1 99 ? 9.800 -12.055 6.368 1.00 98.69 99 GLU A N 1
ATOM 768 C CA . GLU A 1 99 ? 9.424 -11.442 7.642 1.00 98.69 99 GLU A CA 1
ATOM 769 C C . GLU A 1 99 ? 7.980 -11.751 8.067 1.00 98.69 99 GLU A C 1
ATOM 771 O O . GLU A 1 99 ? 7.564 -11.349 9.155 1.00 98.69 99 GLU A O 1
ATOM 776 N N . GLY A 1 100 ? 7.184 -12.429 7.236 1.00 98.44 100 GLY A N 1
ATOM 777 C CA . GLY A 1 100 ? 5.778 -12.719 7.520 1.00 98.44 100 GLY A CA 1
ATOM 778 C C . GLY A 1 100 ? 4.911 -11.460 7.613 1.00 98.44 100 GLY A C 1
ATOM 779 O O . GLY A 1 100 ? 3.968 -11.411 8.405 1.00 98.44 100 GLY A O 1
ATOM 780 N N . ALA A 1 101 ? 5.247 -10.411 6.858 1.00 98.56 101 ALA A N 1
ATOM 781 C CA . ALA A 1 101 ? 4.461 -9.188 6.812 1.00 98.56 101 ALA A CA 1
ATOM 782 C C . ALA A 1 101 ? 3.153 -9.416 6.024 1.00 98.56 101 ALA A C 1
ATOM 784 O O . ALA A 1 101 ? 3.202 -9.868 4.878 1.00 98.56 101 ALA A O 1
ATOM 785 N N . PRO A 1 102 ? 1.981 -9.082 6.592 1.00 98.44 102 PRO A N 1
ATOM 786 C CA . PRO A 1 102 ? 0.680 -9.298 5.958 1.00 98.44 102 PRO A CA 1
ATOM 787 C C . PRO A 1 102 ? 0.393 -8.246 4.871 1.00 98.44 102 PRO A C 1
ATOM 789 O O . PRO A 1 102 ? -0.404 -7.331 5.068 1.00 98.44 102 PRO A O 1
ATOM 792 N N . VAL A 1 103 ? 1.065 -8.365 3.725 1.00 98.75 103 VAL A N 1
ATOM 793 C CA . VAL A 1 103 ? 0.796 -7.567 2.519 1.00 98.75 103 VAL A CA 1
ATOM 794 C C . VAL A 1 103 ? -0.129 -8.346 1.586 1.00 98.75 103 VAL A C 1
ATOM 796 O O . VAL A 1 103 ? 0.188 -9.464 1.187 1.00 98.75 103 VAL A O 1
ATOM 799 N N . ASP A 1 104 ? -1.245 -7.739 1.186 1.00 98.75 104 ASP A N 1
ATOM 800 C CA . ASP A 1 104 ? -2.202 -8.346 0.256 1.00 98.75 104 ASP A CA 1
ATOM 801 C C . ASP A 1 104 ? -1.859 -8.058 -1.211 1.00 98.75 104 ASP A C 1
ATOM 803 O O . ASP A 1 104 ? -2.141 -8.867 -2.096 1.00 98.75 104 ASP A O 1
ATOM 807 N N . ILE A 1 105 ? -1.303 -6.873 -1.491 1.00 98.56 105 ILE A N 1
ATOM 808 C CA . ILE A 1 105 ? -1.024 -6.400 -2.853 1.00 98.56 105 ILE A CA 1
ATOM 809 C C . ILE A 1 105 ? 0.314 -5.655 -2.882 1.00 98.56 105 ILE A C 1
ATOM 811 O O . ILE A 1 105 ? 0.529 -4.715 -2.119 1.00 98.56 105 ILE A O 1
ATOM 815 N N . PHE A 1 106 ? 1.184 -6.016 -3.825 1.00 98.62 106 PHE A N 1
ATOM 816 C CA . PHE A 1 106 ? 2.398 -5.263 -4.147 1.00 98.62 106 PHE A CA 1
ATOM 817 C C . PHE A 1 106 ? 2.180 -4.445 -5.423 1.00 98.62 106 PHE A C 1
ATOM 819 O O . PHE A 1 106 ? 1.943 -5.009 -6.491 1.00 98.62 106 PHE A O 1
ATOM 826 N N . ALA A 1 107 ? 2.271 -3.118 -5.331 1.00 97.75 107 ALA A N 1
ATOM 827 C CA . ALA A 1 107 ? 2.185 -2.229 -6.489 1.00 97.75 107 ALA A CA 1
ATOM 828 C C . ALA A 1 107 ? 3.595 -1.857 -6.977 1.00 97.75 107 ALA A C 1
ATOM 830 O O . ALA A 1 107 ? 4.235 -0.935 -6.466 1.00 97.75 107 ALA A O 1
ATOM 831 N N . VAL A 1 108 ? 4.079 -2.615 -7.964 1.00 98.06 108 VAL A N 1
ATOM 832 C CA . VAL A 1 108 ? 5.428 -2.490 -8.534 1.00 98.06 108 VAL A CA 1
ATOM 833 C C . VAL A 1 108 ? 5.403 -1.574 -9.758 1.00 98.06 108 VAL A C 1
ATOM 835 O O . VAL A 1 108 ? 4.607 -1.778 -10.671 1.00 98.06 108 VAL A O 1
ATOM 838 N N . GLY A 1 109 ? 6.273 -0.562 -9.764 1.00 96.94 109 GLY A N 1
ATOM 839 C CA . GLY A 1 109 ? 6.402 0.414 -10.850 1.00 96.94 109 GLY A CA 1
ATOM 840 C C . GLY A 1 109 ? 7.714 0.258 -11.616 1.00 96.94 109 GLY A C 1
ATOM 841 O O . GLY A 1 109 ? 7.845 -0.639 -12.448 1.00 96.94 109 GLY A O 1
ATOM 842 N N . SER A 1 110 ? 8.687 1.119 -11.297 1.00 96.06 110 SER A N 1
ATOM 843 C CA . SER A 1 110 ? 9.951 1.289 -12.035 1.00 96.06 110 SER A CA 1
ATOM 844 C C . SER A 1 110 ? 10.736 0.002 -12.279 1.00 96.06 110 SER A C 1
ATOM 846 O O . SER A 1 110 ? 11.323 -0.150 -13.342 1.00 96.06 110 SER A O 1
ATOM 848 N N . TYR A 1 111 ? 10.703 -0.967 -11.358 1.00 96.75 111 TYR A N 1
ATOM 849 C CA . TYR A 1 111 ? 11.363 -2.260 -11.569 1.00 96.75 111 TYR A CA 1
ATOM 850 C C . TYR A 1 111 ? 10.875 -2.984 -12.839 1.00 96.75 111 TYR A C 1
ATOM 852 O O . TYR A 1 111 ? 11.656 -3.661 -13.504 1.00 96.75 111 TYR A O 1
ATOM 860 N N . ILE A 1 112 ? 9.592 -2.829 -13.185 1.00 96.94 112 ILE A N 1
ATOM 861 C CA . ILE A 1 112 ? 8.991 -3.415 -14.389 1.00 96.94 112 ILE A CA 1
ATOM 862 C C . ILE A 1 112 ? 9.088 -2.442 -15.564 1.00 96.94 112 ILE A C 1
ATOM 864 O O . ILE A 1 112 ? 9.537 -2.831 -16.639 1.00 96.94 112 ILE A O 1
ATOM 868 N N . SER A 1 113 ? 8.649 -1.191 -15.384 1.00 97.19 113 SER A N 1
ATOM 869 C CA . SER A 1 113 ? 8.545 -0.238 -16.500 1.00 97.19 113 SER A CA 1
ATOM 870 C C . SER A 1 113 ? 9.898 0.172 -17.070 1.00 97.19 113 SER A C 1
ATOM 872 O O . SER A 1 113 ? 9.995 0.427 -18.268 1.00 97.19 113 SER A O 1
ATOM 874 N N . ASP A 1 114 ? 10.931 0.200 -16.228 1.00 96.44 114 ASP A N 1
ATOM 875 C CA . ASP A 1 114 ? 12.274 0.657 -16.593 1.00 96.44 114 ASP A CA 1
ATOM 876 C C . ASP A 1 114 ? 13.216 -0.538 -16.815 1.00 96.44 114 ASP A C 1
ATOM 878 O O . ASP A 1 114 ? 14.444 -0.400 -16.794 1.00 96.44 114 ASP A O 1
ATOM 882 N N . ALA A 1 115 ? 12.649 -1.735 -17.011 1.00 95.00 115 ALA A N 1
ATOM 883 C CA . ALA A 1 115 ? 13.410 -2.936 -17.301 1.00 95.00 115 A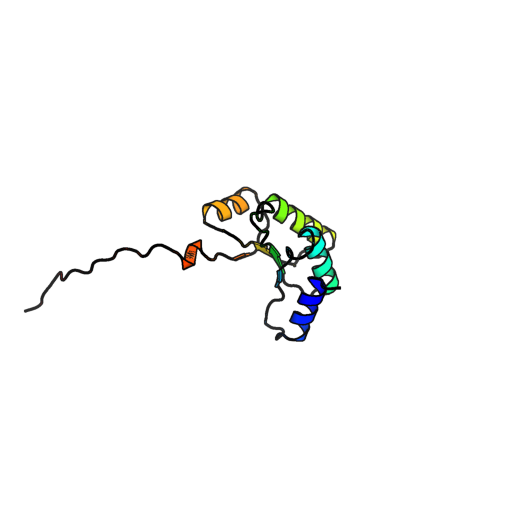LA A CA 1
ATOM 884 C C . ALA A 1 115 ? 14.290 -2.714 -18.537 1.00 95.00 115 ALA A C 1
ATOM 886 O O . ALA A 1 115 ? 13.838 -2.241 -19.583 1.00 95.00 115 ALA A O 1
ATOM 887 N N . ARG A 1 116 ? 15.573 -3.072 -18.418 1.00 94.75 116 ARG A N 1
ATOM 888 C CA . ARG A 1 116 ? 16.511 -2.953 -19.536 1.00 94.75 116 ARG A CA 1
ATOM 889 C C . ARG A 1 116 ? 16.029 -3.827 -20.698 1.00 94.75 116 ARG A C 1
ATOM 891 O O . ARG A 1 116 ? 15.790 -5.016 -20.471 1.00 94.75 116 ARG A O 1
ATOM 898 N N . PRO A 1 117 ? 15.916 -3.277 -21.920 1.00 94.69 117 PRO A N 1
ATOM 899 C CA . PRO A 1 117 ? 15.591 -4.075 -23.090 1.00 94.69 117 PRO A CA 1
ATOM 900 C C . PRO A 1 117 ? 16.593 -5.214 -23.266 1.00 94.69 117 PRO A C 1
ATOM 902 O O . PRO A 1 117 ? 17.786 -5.056 -22.995 1.00 94.69 117 PRO A O 1
ATOM 905 N N . ILE A 1 118 ? 16.103 -6.355 -23.741 1.00 95.31 118 ILE A N 1
ATOM 906 C CA . ILE A 1 118 ? 16.975 -7.427 -24.210 1.00 95.31 118 ILE A CA 1
ATOM 907 C C . ILE A 1 118 ? 17.533 -6.974 -25.554 1.00 95.31 118 ILE A C 1
ATOM 909 O O . ILE A 1 118 ? 16.766 -6.712 -26.481 1.00 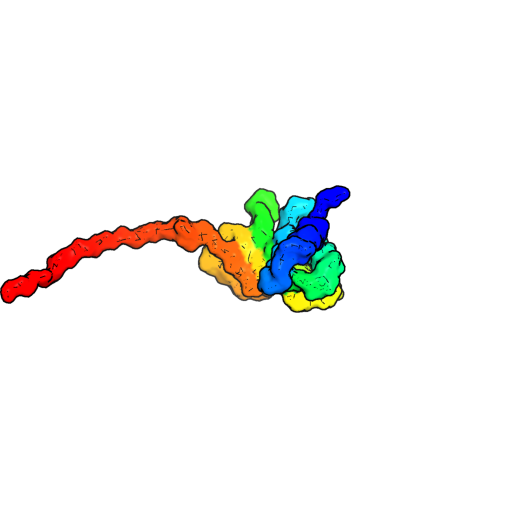95.31 118 ILE A O 1
ATOM 913 N N . ASP A 1 119 ? 18.856 -6.864 -25.638 1.00 95.12 119 ASP A N 1
ATOM 914 C CA . ASP A 1 119 ? 19.538 -6.583 -26.896 1.00 95.12 119 ASP A CA 1
ATOM 915 C C . ASP A 1 119 ? 19.417 -7.815 -27.797 1.00 95.12 119 ASP A C 1
ATOM 917 O O . ASP A 1 119 ? 20.050 -8.846 -27.561 1.00 95.12 119 ASP A O 1
ATOM 921 N N . PHE A 1 120 ? 18.490 -7.744 -28.750 1.00 95.56 120 PHE A N 1
ATOM 922 C CA . PHE A 1 120 ? 18.095 -8.865 -29.589 1.00 95.56 120 PHE A CA 1
ATOM 923 C C . PHE A 1 120 ? 18.548 -8.622 -31.025 1.00 95.56 120 PHE A C 1
ATOM 925 O O . PHE A 1 120 ? 18.178 -7.620 -31.639 1.00 95.56 120 PHE A O 1
ATOM 932 N N . THR A 1 121 ? 19.296 -9.573 -31.582 1.00 94.38 121 THR A N 1
ATOM 933 C CA . THR A 1 121 ? 19.649 -9.609 -33.003 1.00 94.38 121 THR A CA 1
ATOM 934 C C . THR A 1 121 ? 18.832 -10.685 -33.711 1.00 94.38 121 THR A C 1
ATOM 936 O O . THR A 1 121 ? 18.563 -11.747 -33.153 1.00 94.38 121 THR A O 1
ATOM 939 N N . ALA A 1 122 ? 18.417 -10.404 -34.945 1.00 94.38 122 ALA A N 1
ATOM 940 C CA . ALA A 1 122 ? 17.757 -11.370 -35.812 1.00 94.38 122 ALA A CA 1
ATOM 941 C C . ALA A 1 122 ? 18.628 -11.600 -37.046 1.00 94.38 122 ALA A C 1
ATOM 943 O O . ALA A 1 122 ? 18.974 -10.645 -37.743 1.00 94.38 122 ALA A O 1
ATOM 944 N N . ASP A 1 123 ? 18.933 -12.863 -37.322 1.00 95.69 123 ASP A N 1
ATOM 945 C CA . ASP A 1 123 ? 19.781 -13.277 -38.431 1.00 95.69 123 ASP A CA 1
ATOM 946 C C . ASP A 1 123 ? 18.992 -14.165 -39.398 1.00 95.69 123 ASP A C 1
ATOM 948 O O . ASP A 1 123 ? 18.128 -14.954 -39.002 1.00 95.69 123 ASP A O 1
ATOM 952 N N . LEU A 1 124 ? 19.278 -14.038 -40.694 1.00 92.19 124 LEU A N 1
ATOM 953 C CA . LEU A 1 124 ? 18.702 -14.925 -41.697 1.00 92.19 124 LEU A CA 1
ATOM 954 C C . LEU A 1 124 ? 19.426 -16.276 -41.641 1.00 92.19 124 LEU A C 1
ATOM 956 O O . LEU A 1 124 ? 20.626 -16.350 -41.897 1.00 92.19 124 LEU A O 1
ATOM 960 N N . HIS A 1 125 ? 18.687 -17.339 -41.327 1.00 93.75 125 HIS A N 1
ATOM 961 C CA . HIS A 1 125 ? 19.245 -18.688 -41.195 1.00 93.75 125 HIS A CA 1
ATOM 962 C C . HIS A 1 125 ? 19.052 -19.568 -42.435 1.00 93.75 125 HIS A C 1
ATOM 964 O O . HIS A 1 125 ? 19.856 -20.468 -42.667 1.00 93.75 125 HIS A O 1
ATOM 970 N N . GLU A 1 126 ? 18.021 -19.316 -43.244 1.00 93.50 126 GLU A N 1
ATOM 971 C CA . GLU A 1 126 ? 17.679 -20.157 -44.391 1.00 93.50 126 GLU A CA 1
ATOM 972 C C . GLU A 1 126 ? 17.069 -19.330 -45.528 1.00 93.50 126 GLU A C 1
ATOM 974 O O . GLU A 1 126 ? 16.343 -18.363 -45.291 1.00 93.50 126 GLU A O 1
ATOM 979 N N . ILE A 1 127 ? 17.384 -19.716 -46.768 1.00 91.38 127 ILE A N 1
ATOM 980 C CA . ILE A 1 127 ? 16.754 -19.205 -47.989 1.00 91.38 127 ILE A CA 1
ATOM 981 C C . ILE A 1 127 ? 16.285 -20.417 -48.793 1.00 91.38 127 ILE A C 1
ATOM 983 O O . ILE A 1 127 ? 17.119 -21.202 -49.251 1.00 91.38 127 ILE A O 1
ATOM 987 N N . GLU A 1 128 ? 14.976 -20.550 -48.994 1.00 83.31 128 GLU A N 1
ATOM 988 C CA . GLU A 1 128 ? 14.426 -21.518 -49.946 1.00 83.31 128 GLU A CA 1
ATOM 989 C C . GLU A 1 128 ? 14.687 -21.041 -51.384 1.00 83.31 128 GLU A C 1
ATOM 991 O O . GLU A 1 128 ? 14.538 -19.855 -51.697 1.00 83.31 128 GLU A O 1
ATOM 996 N N . ARG A 1 129 ? 15.126 -21.962 -52.248 1.00 66.12 129 ARG A N 1
ATOM 997 C CA . ARG A 1 129 ? 15.392 -21.719 -53.673 1.00 66.12 129 ARG A CA 1
ATOM 998 C C . ARG A 1 129 ? 14.294 -22.284 -54.554 1.00 66.12 129 ARG A C 1
ATOM 1000 O O . ARG A 1 129 ? 13.847 -23.413 -54.260 1.00 66.12 129 ARG A O 1
#

Foldseek 3Di:
DDAQLVVLVVCVVPDDLPDASETEQQDDDQSLVSLLVNLVSCVPRHQAYEAQHDVVRPADALVSLVSSQVSCVVSPNNRHAYEYEYPDDPVVVVRNVVSVRRHPYYDYDCNPVVDDDDPDDDDDDDDDD

pLDDT: mean 96.57, std 4.54, range [65.94, 98.94]

InterPro domains:
  IPR002638 Quinolinate phosphoribosyl transferase, C-terminal [PF01729] (29-121)
  IPR013785 Aldolase-type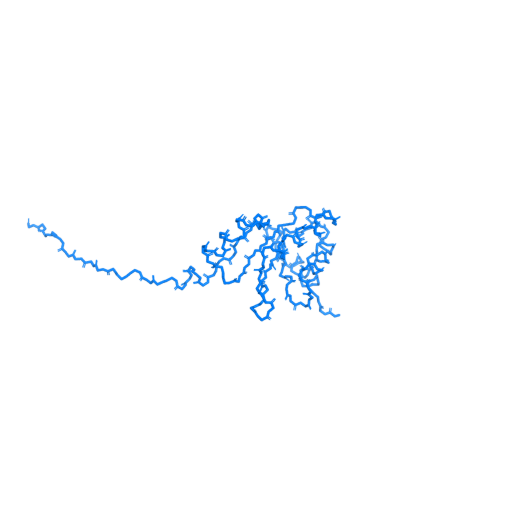 TIM barrel [G3DSA:3.20.20.70] (1-117)
  IPR036068 Nicotinate phosphoribosyltransferase-like, C-terminal [SSF51690] (4-128)
  IPR053190 Nicotinate phosphoribosyltransferase-like [PTHR43202] (4-128)

Sequence (129 aa):
MASTAKATLTFDRHMPSEVPRIALVDTFEDEVRESVAVAKAMQGKLQGVRLDTPSERGRVTADLVKEVRAWLDLEGFKDVKIVASGGLDPERIRYFIDEGAPVDIFAVGSYISDARPIDFTADLHEIER

Organism: NCBI:txid412755

Solvent-accessible surface area (backbone atoms only — not comparable to full-atom values): 7763 Å² total; per-residue (Å²): 134,92,50,58,44,60,51,48,54,51,50,61,72,75,49,64,86,88,57,80,45,62,38,68,27,55,79,86,56,58,47,51,63,38,44,47,52,30,48,62,68,43,71,79,64,46,48,24,38,32,44,54,37,50,72,94,75,67,36,71,49,44,66,57,43,41,50,36,48,51,52,28,44,75,73,67,44,71,79,45,38,35,30,43,34,66,92,43,46,74,68,57,51,44,49,28,56,78,69,65,28,71,64,75,40,80,55,69,51,64,65,66,79,66,50,79,77,81,92,78,86,87,79,90,86,81,81,92,130

Mean predicted aligned error: 3.51 Å

Nearest PDB structures (foldseek):
  2i14-assembly1_E  TM=9.581E-01  e=1.575E-09  Pyrococcus furiosus
  2i1o-assembly1_A  TM=9.090E-01  e=3.526E-07  Thermoplasma acidophilum
  4m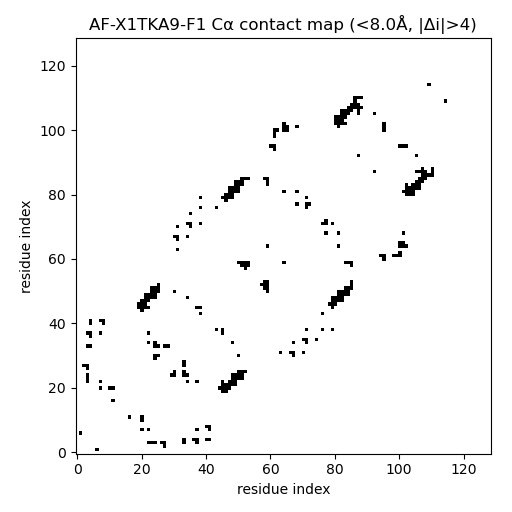zy-assembly1_A  TM=8.012E-01  e=1.321E-06  Enterococcus faecalis V583
  3kzp-assembly1_A  TM=4.747E-01  e=2.483E-01  Listeria monocytogenes
  3o1n-assembly1_B  TM=5.462E-01  e=5.990E-01  Salmonella enterica subsp. enterica serovar Typhimurium str. LT2